Protein AF-A0A7S3Z4F9-F1 (afdb_monomer_lite)

Foldseek 3Di:
DVVLLVVCCVCCAVVVCVQQVDHGKDKAFDFDDLVVCVVPNPDSPDTHTQWIWIDQDQWIKTKGFDQDKDKAAPAWDQDPVRDIDGDHDIDIDGGDDIDIDIDDDDDDDPSSVVRVVSVVVVSVVVCCVVVVVVVPDDPPD

Structure (mmCIF, N/CA/C/O backbone):
data_AF-A0A7S3Z4F9-F1
#
_entry.id   AF-A0A7S3Z4F9-F1
#
loop_
_atom_site.group_PDB
_atom_site.id
_atom_site.type_symbol
_atom_site.label_atom_id
_atom_site.label_alt_id
_atom_site.label_comp_id
_atom_site.label_asym_id
_atom_site.label_entity_id
_atom_site.label_seq_id
_atom_site.pdbx_PDB_ins_code
_atom_site.Cartn_x
_atom_site.Cartn_y
_atom_site.Cartn_z
_atom_site.occupancy
_atom_site.B_iso_or_equiv
_atom_site.auth_seq_id
_atom_site.auth_comp_id
_atom_site.auth_asym_id
_atom_site.auth_atom_id
_atom_site.pdbx_PDB_model_num
ATOM 1 N N . MET A 1 1 ? 7.235 2.520 -6.257 1.00 74.94 1 MET A N 1
ATOM 2 C CA . MET A 1 1 ? 6.550 2.471 -4.944 1.00 74.94 1 MET A CA 1
ATOM 3 C C . MET A 1 1 ? 6.528 3.784 -4.168 1.00 74.94 1 MET A C 1
ATOM 5 O O . MET A 1 1 ? 5.508 4.064 -3.553 1.00 74.94 1 MET A O 1
ATOM 9 N N . GLU A 1 2 ? 7.565 4.627 -4.196 1.00 78.50 2 GLU A N 1
ATOM 10 C CA . GLU A 1 2 ? 7.550 5.887 -3.424 1.00 78.50 2 GLU A CA 1
ATOM 11 C C . GLU A 1 2 ? 6.391 6.834 -3.766 1.00 78.50 2 GLU A C 1
ATOM 13 O O . GLU A 1 2 ? 5.784 7.414 -2.870 1.00 78.50 2 GLU A O 1
ATOM 18 N N . GLN A 1 3 ? 6.041 6.962 -5.051 1.00 80.81 3 GLN A N 1
ATOM 19 C CA . GLN A 1 3 ? 4.883 7.761 -5.474 1.00 80.81 3 GLN A CA 1
ATOM 20 C C . GLN A 1 3 ? 3.580 7.234 -4.860 1.00 80.81 3 GLN A C 1
ATOM 22 O O . GLN A 1 3 ? 2.736 8.010 -4.423 1.00 80.81 3 GLN A O 1
ATOM 27 N N . PHE A 1 4 ? 3.465 5.910 -4.753 1.00 83.12 4 PHE A N 1
ATOM 28 C CA . PHE A 1 4 ? 2.313 5.249 -4.160 1.00 83.12 4 PHE A CA 1
ATOM 29 C C . PHE A 1 4 ? 2.225 5.481 -2.647 1.00 83.12 4 PHE A C 1
ATOM 31 O O . PHE A 1 4 ? 1.146 5.695 -2.103 1.00 83.12 4 PHE A O 1
ATOM 38 N N . LEU A 1 5 ? 3.372 5.509 -1.966 1.00 88.69 5 LEU A N 1
ATOM 39 C CA . LEU A 1 5 ? 3.442 5.859 -0.551 1.00 88.69 5 LEU A CA 1
ATOM 40 C C . LEU A 1 5 ? 3.065 7.332 -0.308 1.00 88.69 5 LEU A C 1
ATOM 42 O O . LEU A 1 5 ? 2.325 7.625 0.626 1.00 88.69 5 LEU A O 1
ATOM 46 N N . ARG A 1 6 ? 3.518 8.260 -1.161 1.00 89.88 6 ARG A N 1
ATOM 47 C CA . ARG A 1 6 ? 3.112 9.677 -1.087 1.00 89.88 6 ARG A CA 1
ATOM 48 C C . ARG A 1 6 ? 1.612 9.847 -1.304 1.00 89.88 6 ARG A C 1
ATOM 50 O O . ARG A 1 6 ? 0.967 10.562 -0.547 1.00 89.88 6 ARG A O 1
ATOM 57 N N . TRP A 1 7 ? 1.062 9.154 -2.298 1.00 91.56 7 TRP A N 1
ATOM 58 C CA . TRP A 1 7 ? -0.379 9.102 -2.524 1.00 91.56 7 TRP A CA 1
ATOM 59 C C . TRP A 1 7 ? -1.126 8.601 -1.282 1.00 91.56 7 TRP A C 1
ATOM 61 O O . TRP A 1 7 ? -2.107 9.215 -0.871 1.00 91.56 7 TRP A O 1
ATOM 71 N N . ALA A 1 8 ? -0.626 7.542 -0.640 1.00 92.44 8 ALA A N 1
ATOM 72 C CA . ALA A 1 8 ? -1.219 7.010 0.579 1.00 92.44 8 ALA A CA 1
ATOM 73 C C . ALA A 1 8 ? -1.210 8.039 1.719 1.00 92.44 8 ALA A C 1
ATOM 75 O O . ALA A 1 8 ? -2.239 8.218 2.362 1.00 92.44 8 ALA A O 1
ATOM 76 N N . PHE A 1 9 ? -0.110 8.767 1.944 1.00 93.88 9 PHE A N 1
ATOM 77 C CA . PHE A 1 9 ? -0.073 9.832 2.957 1.00 93.88 9 PHE A CA 1
ATOM 78 C C . PHE A 1 9 ? -1.140 10.913 2.731 1.00 93.88 9 PHE A C 1
ATOM 80 O O . PHE A 1 9 ? -1.742 11.384 3.692 1.00 93.88 9 PHE A O 1
ATOM 87 N N . ILE A 1 10 ? -1.427 11.254 1.477 1.00 92.88 10 ILE A N 1
ATOM 88 C CA . ILE A 1 10 ? -2.452 12.247 1.140 1.00 92.88 10 ILE A CA 1
ATOM 89 C C . ILE A 1 10 ? -3.855 11.652 1.312 1.00 92.88 10 ILE A C 1
ATOM 91 O O . ILE A 1 10 ? -4.665 12.171 2.074 1.00 92.88 10 ILE A O 1
ATOM 95 N N . GLU A 1 11 ? -4.165 10.545 0.632 1.00 93.12 11 GLU A N 1
ATOM 96 C CA . GLU A 1 11 ? -5.535 10.018 0.613 1.00 93.12 11 GLU A CA 1
ATOM 97 C C . GLU A 1 11 ? -5.950 9.373 1.931 1.00 93.12 11 GLU A C 1
ATOM 99 O O . GLU A 1 11 ? -7.095 9.529 2.364 1.00 93.12 11 GLU A O 1
ATOM 104 N N . LEU A 1 12 ? -5.030 8.629 2.549 1.00 93.44 12 LEU A N 1
ATOM 105 C CA . LEU A 1 12 ? -5.259 7.930 3.805 1.00 93.44 12 LEU A CA 1
ATOM 106 C C . LEU A 1 12 ? -4.834 8.748 5.011 1.00 93.44 12 LEU A C 1
ATOM 108 O O . LEU A 1 12 ? -5.386 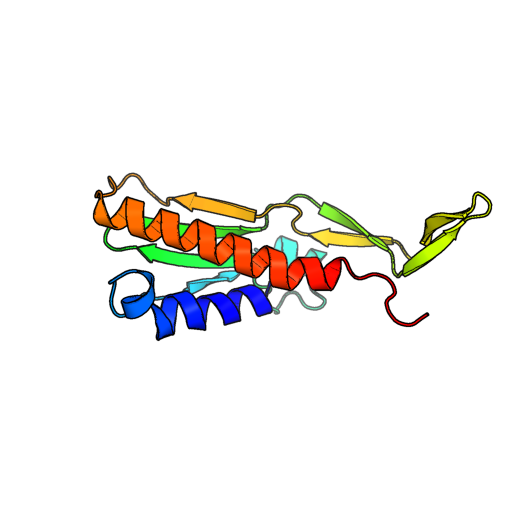8.495 6.057 1.00 93.44 12 LEU A O 1
ATOM 112 N N . GLY A 1 13 ? -3.884 9.675 4.927 1.00 92.44 13 GLY A N 1
ATOM 113 C CA . GLY A 1 13 ? -3.531 10.519 6.072 1.00 92.44 13 GLY A CA 1
ATOM 114 C C . GLY A 1 13 ? -4.418 11.756 6.124 1.00 92.44 13 GLY A C 1
ATOM 115 O O . GLY A 1 13 ? -5.333 11.866 6.947 1.00 92.44 13 GLY A O 1
ATOM 116 N N . GLU A 1 14 ? -4.171 12.673 5.192 1.00 92.62 14 GLU A N 1
ATOM 117 C CA . GLU A 1 14 ? -4.772 14.011 5.164 1.00 92.62 14 GLU A CA 1
ATOM 118 C C . GLU A 1 14 ? -6.276 13.979 4.843 1.00 92.62 14 GLU A C 1
ATOM 120 O O . GLU A 1 14 ? -7.081 14.607 5.534 1.00 92.62 14 GLU A O 1
ATOM 125 N N . ASN A 1 15 ? -6.684 13.186 3.848 1.00 93.38 15 ASN A N 1
ATOM 126 C CA . ASN A 1 15 ? -8.074 13.110 3.377 1.00 93.38 15 ASN A CA 1
ATOM 127 C C . ASN A 1 15 ? -8.897 11.993 4.043 1.00 93.38 15 ASN A C 1
ATOM 129 O O . ASN A 1 15 ? -10.051 11.756 3.666 1.00 93.38 15 ASN A O 1
ATOM 133 N N . SER A 1 16 ? -8.345 11.335 5.065 1.00 93.12 16 SER A N 1
ATOM 134 C CA . SER A 1 16 ? -8.938 10.182 5.762 1.00 93.12 16 SER A CA 1
ATOM 135 C C . SER A 1 16 ? -10.405 10.374 6.152 1.00 93.12 16 SER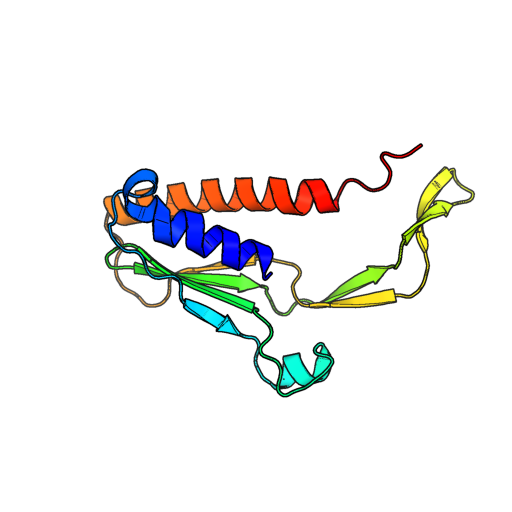 A C 1
ATOM 137 O O . SER A 1 16 ? -11.279 9.556 5.844 1.00 93.12 16 SER A O 1
ATOM 139 N N . LYS A 1 17 ? -10.702 11.506 6.794 1.00 92.94 17 LYS A N 1
ATOM 140 C CA . LYS A 1 17 ? -12.045 11.828 7.278 1.00 92.94 17 LYS A CA 1
ATOM 141 C C . LYS A 1 17 ? -13.036 12.035 6.137 1.00 92.94 17 LYS A C 1
ATOM 143 O O . LYS A 1 17 ? -14.177 11.594 6.253 1.00 92.94 17 LYS A O 1
ATOM 148 N N . ALA A 1 18 ? -12.616 12.692 5.059 1.00 92.81 18 ALA A N 1
ATOM 149 C CA . ALA A 1 18 ? -13.474 12.971 3.912 1.00 92.81 18 ALA A CA 1
ATOM 150 C C . ALA A 1 18 ? -13.768 11.697 3.107 1.00 92.81 18 ALA A C 1
ATOM 152 O O . ALA A 1 18 ? -14.918 11.442 2.755 1.00 92.81 18 ALA A O 1
ATOM 153 N N . ASN A 1 19 ? -12.745 10.873 2.877 1.00 91.44 19 ASN A N 1
ATOM 154 C CA . ASN A 1 19 ? -12.845 9.682 2.036 1.00 91.44 19 ASN A CA 1
ATOM 155 C C . ASN A 1 19 ? -13.462 8.477 2.761 1.00 91.44 19 ASN A C 1
ATOM 157 O O . ASN A 1 19 ? -14.196 7.694 2.153 1.00 91.44 19 ASN A O 1
ATOM 161 N N . PHE A 1 20 ? -13.173 8.312 4.056 1.00 92.62 20 PHE A N 1
ATOM 162 C CA . PHE A 1 20 ? -13.516 7.094 4.803 1.00 92.62 20 PHE A CA 1
ATOM 163 C C . PHE A 1 20 ? -14.354 7.351 6.059 1.00 92.62 20 PHE A C 1
ATOM 165 O O . PHE A 1 20 ? -14.850 6.402 6.670 1.00 92.62 20 PHE A O 1
ATOM 172 N N . GLY A 1 21 ? -14.531 8.610 6.474 1.00 90.56 21 GLY A N 1
ATOM 173 C CA . GLY A 1 21 ? -15.211 8.935 7.732 1.00 90.56 21 GLY A CA 1
ATOM 174 C C . GLY A 1 21 ? -14.447 8.448 8.969 1.00 90.56 21 GLY A C 1
ATOM 175 O O . GLY A 1 21 ? -15.071 8.156 9.999 1.00 90.56 21 GLY A O 1
ATOM 176 N N . ILE A 1 22 ? -13.121 8.315 8.846 1.00 90.94 22 ILE A N 1
ATOM 177 C CA . ILE A 1 22 ? -12.186 7.911 9.900 1.00 90.94 22 ILE A CA 1
ATOM 178 C C . ILE A 1 22 ? -11.206 9.074 10.094 1.00 90.94 22 ILE A C 1
ATOM 180 O O . ILE A 1 22 ? -10.543 9.446 9.130 1.00 90.94 22 ILE A O 1
ATOM 184 N N . PRO A 1 23 ? -11.148 9.706 11.275 1.00 86.69 23 PRO A N 1
ATOM 185 C CA . PRO A 1 23 ? -10.160 10.745 11.539 1.00 86.69 23 PRO A CA 1
ATOM 186 C C . PRO A 1 23 ? -8.772 10.128 11.764 1.00 86.69 23 PRO A C 1
ATOM 188 O O . PRO A 1 23 ? -8.673 9.085 12.403 1.00 86.69 23 PRO A O 1
ATOM 191 N N . GLU A 1 24 ? -7.728 10.810 11.285 1.00 80.19 24 GLU A N 1
ATOM 192 C CA . GLU A 1 24 ? -6.328 10.578 11.690 1.00 80.19 24 GLU A CA 1
ATOM 193 C C . GLU A 1 24 ? -5.823 9.151 11.426 1.00 80.19 24 GLU A C 1
ATOM 195 O O . GLU A 1 24 ? -5.173 8.525 12.261 1.00 80.19 24 GLU A O 1
ATOM 200 N N . MET A 1 25 ? -6.119 8.618 10.242 1.00 92.88 25 MET A N 1
ATOM 201 C CA . MET A 1 25 ? -5.532 7.350 9.821 1.00 92.88 25 MET A CA 1
ATOM 202 C C . MET A 1 25 ? -4.019 7.504 9.616 1.00 92.88 25 MET A C 1
ATOM 204 O O . MET A 1 25 ? -3.551 8.357 8.863 1.00 92.88 25 MET A O 1
ATOM 208 N N . GLU A 1 26 ? -3.245 6.648 10.277 1.00 94.38 26 GLU A N 1
ATOM 209 C CA . GLU A 1 26 ? -1.794 6.610 10.126 1.00 94.38 26 GLU A CA 1
ATOM 210 C C . GLU A 1 26 ? -1.393 5.724 8.937 1.00 94.38 26 GLU A C 1
ATOM 212 O O . GLU A 1 26 ? -1.970 4.655 8.699 1.00 94.38 26 GLU A O 1
ATOM 217 N N . VAL A 1 27 ? -0.375 6.165 8.195 1.00 95.94 27 VAL A N 1
ATOM 218 C CA . VAL A 1 27 ? 0.270 5.393 7.129 1.00 95.94 27 VAL A CA 1
ATOM 219 C C . VAL A 1 27 ? 1.694 5.083 7.564 1.00 95.94 27 VAL A C 1
ATOM 221 O O . VAL A 1 27 ? 2.526 5.978 7.691 1.00 95.94 27 VAL A O 1
ATOM 224 N N . ILE A 1 28 ? 1.980 3.802 7.776 1.00 95.88 28 ILE A N 1
ATOM 225 C CA . ILE A 1 28 ? 3.284 3.326 8.234 1.00 95.88 28 ILE A CA 1
ATOM 226 C C . ILE A 1 28 ? 3.986 2.646 7.054 1.00 95.88 28 ILE A C 1
ATOM 228 O O . ILE A 1 28 ? 3.509 1.603 6.598 1.00 95.88 28 ILE A O 1
ATOM 232 N N . PRO A 1 29 ? 5.107 3.184 6.544 1.00 94.50 29 PRO A N 1
ATOM 233 C CA . PRO A 1 29 ? 5.853 2.550 5.464 1.00 94.50 29 PRO A CA 1
ATOM 234 C C . PRO A 1 29 ? 6.357 1.160 5.862 1.00 94.50 29 PRO A C 1
ATOM 236 O O . PRO A 1 29 ? 6.855 0.957 6.970 1.00 94.50 29 PRO A O 1
ATOM 239 N N . ILE A 1 30 ? 6.277 0.213 4.931 1.00 93.00 30 ILE A N 1
ATOM 240 C CA . ILE A 1 30 ? 6.913 -1.099 5.041 1.00 93.00 30 ILE A CA 1
ATOM 241 C C . ILE A 1 30 ? 8.080 -1.118 4.063 1.00 93.00 30 ILE A C 1
ATOM 243 O O . ILE A 1 30 ? 7.911 -0.810 2.883 1.00 93.00 30 ILE A O 1
ATOM 247 N N . TYR A 1 31 ? 9.260 -1.478 4.555 1.00 89.69 31 TYR A N 1
ATOM 248 C CA . TYR A 1 31 ? 10.485 -1.543 3.765 1.00 89.69 31 TYR A CA 1
ATOM 249 C C . TYR A 1 31 ? 10.822 -2.988 3.397 1.00 89.69 31 TYR A C 1
ATOM 251 O O . TYR A 1 31 ? 10.422 -3.921 4.095 1.00 89.69 31 TYR A O 1
ATOM 259 N N . LEU A 1 32 ? 11.546 -3.164 2.295 1.00 85.38 32 LEU A N 1
ATOM 260 C CA . LEU A 1 32 ? 12.098 -4.453 1.899 1.00 85.38 32 LEU A CA 1
ATOM 261 C C . LEU A 1 32 ? 13.069 -4.978 2.960 1.00 85.38 32 LEU A C 1
ATOM 263 O O . LEU A 1 32 ? 13.753 -4.217 3.647 1.00 85.38 32 LEU A O 1
ATOM 267 N N . GLU A 1 33 ? 13.139 -6.302 3.070 1.00 81.75 33 GLU A N 1
ATOM 268 C CA . GLU A 1 33 ? 14.143 -6.960 3.903 1.00 81.75 33 GLU A CA 1
ATOM 269 C C . GLU A 1 33 ? 15.558 -6.720 3.347 1.00 81.75 33 GLU A C 1
ATOM 271 O O . GLU A 1 33 ? 15.719 -6.662 2.124 1.00 81.75 33 GLU A O 1
ATOM 276 N N . PRO A 1 34 ? 16.600 -6.676 4.201 1.00 77.62 34 PRO A N 1
ATOM 277 C CA . PRO A 1 34 ? 17.975 -6.400 3.776 1.00 77.62 34 PRO A CA 1
ATOM 278 C C . PRO A 1 34 ? 18.467 -7.276 2.622 1.00 77.62 34 PRO A C 1
ATOM 280 O O . PRO A 1 34 ? 19.082 -6.767 1.697 1.00 77.62 34 PRO A O 1
ATOM 283 N N . LYS A 1 35 ? 18.107 -8.567 2.600 1.00 77.00 35 LYS A N 1
ATOM 284 C CA . LYS A 1 35 ? 18.483 -9.496 1.516 1.00 77.00 35 LYS A CA 1
ATOM 285 C C . LYS A 1 35 ? 18.007 -9.042 0.127 1.00 77.00 35 LYS A C 1
ATOM 287 O O . LYS A 1 35 ? 18.643 -9.335 -0.878 1.00 77.00 35 LYS A O 1
ATOM 292 N N . TRP A 1 36 ? 16.872 -8.346 0.067 1.00 73.38 36 TRP A N 1
ATOM 293 C CA . TRP A 1 36 ? 16.319 -7.804 -1.172 1.00 73.38 36 TRP A CA 1
ATOM 294 C C . TRP A 1 36 ? 16.902 -6.427 -1.492 1.00 73.38 36 TRP A C 1
ATOM 296 O O . TRP A 1 36 ? 17.065 -6.104 -2.665 1.00 73.38 36 TRP A O 1
ATOM 306 N N . VAL A 1 37 ? 17.268 -5.649 -0.469 1.00 76.62 37 VAL A N 1
ATOM 307 C CA . VAL A 1 37 ? 18.017 -4.394 -0.635 1.00 76.62 37 VAL A CA 1
ATOM 308 C C . VAL A 1 37 ? 19.426 -4.669 -1.159 1.00 76.62 37 VAL A C 1
ATOM 310 O O . VAL A 1 37 ? 19.860 -3.988 -2.067 1.00 76.62 37 VAL A O 1
ATOM 313 N N . GLU A 1 38 ? 20.122 -5.696 -0.678 1.00 74.25 38 GLU A N 1
ATOM 314 C CA . GLU A 1 38 ? 21.432 -6.094 -1.217 1.00 74.25 38 GLU A CA 1
ATOM 315 C C . GLU A 1 38 ? 21.347 -6.554 -2.677 1.00 74.25 38 GLU A C 1
ATOM 317 O O . GLU A 1 38 ? 22.280 -6.347 -3.448 1.00 74.25 38 GLU A O 1
ATOM 322 N N . LYS A 1 39 ? 20.233 -7.192 -3.062 1.00 72.81 39 LYS A N 1
ATOM 323 C CA . LYS A 1 39 ? 20.037 -7.693 -4.426 1.00 72.81 39 LYS A CA 1
ATOM 324 C C . LYS A 1 39 ? 19.641 -6.590 -5.417 1.00 72.81 39 LYS A C 1
ATOM 326 O O . LYS A 1 39 ? 20.070 -6.642 -6.565 1.00 72.81 39 LYS A O 1
ATOM 331 N N . TYR A 1 40 ? 18.795 -5.644 -5.004 1.00 67.19 40 TYR A N 1
ATOM 332 C CA . TYR A 1 40 ? 18.156 -4.676 -5.912 1.00 67.19 40 TYR A CA 1
ATOM 333 C C . TYR A 1 40 ? 18.369 -3.205 -5.545 1.00 67.19 40 TYR A C 1
ATOM 335 O O . TYR A 1 40 ? 18.018 -2.322 -6.323 1.00 67.19 40 TYR A O 1
ATOM 343 N N . GLY A 1 41 ? 18.884 -2.925 -4.356 1.00 60.97 41 GLY A N 1
ATOM 344 C CA . GLY A 1 41 ? 19.332 -1.603 -3.947 1.00 60.97 41 GLY A CA 1
ATOM 345 C C . GLY A 1 41 ? 20.804 -1.418 -4.295 1.00 60.97 41 GLY A C 1
ATOM 346 O O 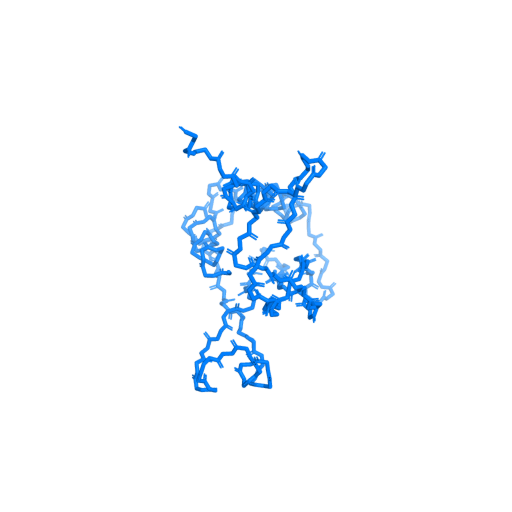. GLY A 1 41 ? 21.596 -2.353 -4.230 1.00 60.97 41 GLY A O 1
ATOM 347 N N . GLU A 1 42 ? 21.180 -0.194 -4.655 1.00 64.00 42 GLU A N 1
ATOM 348 C CA . GLU A 1 42 ? 22.584 0.151 -4.915 1.00 64.00 42 GLU A CA 1
ATOM 349 C C . GLU A 1 42 ? 23.429 0.142 -3.625 1.00 64.00 42 GLU A C 1
ATOM 351 O O . GLU A 1 42 ? 24.643 -0.043 -3.678 1.00 64.00 42 GLU A O 1
ATOM 356 N N . ASP A 1 43 ? 22.785 0.302 -2.460 1.00 71.12 43 ASP A N 1
ATOM 357 C CA . ASP A 1 43 ? 23.417 0.328 -1.140 1.00 71.12 43 ASP A CA 1
ATOM 358 C C . ASP A 1 43 ? 22.557 -0.445 -0.105 1.00 71.12 43 ASP A C 1
ATOM 360 O O . ASP A 1 43 ? 21.398 -0.084 0.121 1.00 71.12 43 ASP A O 1
ATOM 364 N N . PRO A 1 44 ? 23.104 -1.481 0.569 1.00 66.00 44 PRO A N 1
ATOM 365 C CA . PRO A 1 44 ? 22.422 -2.267 1.608 1.00 66.00 44 PRO A CA 1
ATOM 366 C C . PRO A 1 44 ? 21.918 -1.457 2.811 1.00 66.00 44 PRO A C 1
ATOM 368 O O . PRO A 1 44 ? 21.065 -1.924 3.568 1.00 66.00 44 PRO A O 1
ATOM 371 N N . SER A 1 45 ? 22.449 -0.251 3.018 1.00 70.94 45 SER A N 1
ATOM 372 C CA . SER A 1 45 ? 21.997 0.676 4.055 1.00 70.94 45 SER A CA 1
ATOM 373 C C . SER A 1 45 ? 20.730 1.451 3.663 1.00 70.94 45 SER A C 1
ATOM 375 O O . SER A 1 45 ? 20.088 2.067 4.523 1.00 70.94 45 SER A O 1
ATOM 377 N N . MET A 1 46 ? 20.322 1.399 2.388 1.00 71.94 46 MET A N 1
ATOM 378 C CA . MET A 1 46 ? 19.129 2.080 1.897 1.00 71.94 46 MET A CA 1
ATOM 379 C C . MET A 1 46 ? 17.843 1.367 2.303 1.00 71.94 46 MET A C 1
ATOM 381 O O . MET A 1 46 ? 17.685 0.152 2.221 1.00 71.94 46 MET A O 1
ATOM 385 N N . LYS A 1 47 ? 16.847 2.164 2.683 1.00 78.31 47 LYS A N 1
ATOM 386 C CA . LYS A 1 47 ? 15.499 1.674 2.962 1.00 78.31 47 LYS A CA 1
ATOM 387 C C . LYS A 1 47 ? 14.648 1.758 1.702 1.00 78.31 47 LYS A C 1
ATOM 389 O O . LYS A 1 47 ? 14.107 2.815 1.390 1.00 78.31 47 LYS A O 1
ATOM 394 N N . VAL A 1 48 ? 14.492 0.638 1.003 1.00 81.75 48 VAL A N 1
ATOM 395 C CA . VAL A 1 48 ? 13.612 0.552 -0.171 1.00 81.75 48 VAL A CA 1
ATOM 396 C C . VAL A 1 48 ? 12.181 0.266 0.279 1.00 81.75 48 VAL A C 1
ATOM 398 O O . VAL A 1 48 ? 11.932 -0.696 1.002 1.00 81.75 48 VAL A O 1
ATOM 401 N N . VAL A 1 49 ? 11.226 1.110 -0.114 1.00 86.19 49 VAL A N 1
ATOM 402 C CA . VAL A 1 49 ? 9.809 0.962 0.258 1.00 86.19 49 VAL A CA 1
ATOM 403 C C . VAL A 1 49 ? 9.180 -0.214 -0.494 1.00 86.19 49 VAL A C 1
ATOM 405 O O . VAL A 1 49 ? 9.090 -0.184 -1.719 1.00 86.19 49 VAL A O 1
ATOM 408 N N . ASN A 1 50 ? 8.673 -1.198 0.249 1.00 89.12 50 ASN A N 1
ATOM 409 C CA . ASN A 1 50 ? 7.885 -2.319 -0.272 1.00 89.12 50 ASN A CA 1
ATOM 410 C C . ASN A 1 50 ? 6.371 -2.044 -0.252 1.00 89.12 50 ASN A C 1
ATOM 412 O O . ASN A 1 50 ? 5.589 -2.699 -0.932 1.00 89.12 50 ASN A O 1
ATOM 416 N N . GLY A 1 51 ? 5.922 -1.087 0.557 1.00 92.00 51 GLY A N 1
ATOM 417 C CA . GLY A 1 51 ? 4.500 -0.831 0.723 1.00 92.00 51 GLY A CA 1
ATOM 418 C C . GLY A 1 51 ? 4.194 -0.017 1.963 1.00 92.00 51 GLY A C 1
ATOM 419 O O . GLY A 1 51 ? 5.025 0.766 2.425 1.00 92.00 51 GLY A O 1
ATOM 420 N N . PHE A 1 52 ? 2.998 -0.203 2.511 1.00 95.00 52 PHE A N 1
ATOM 421 C CA . PHE A 1 52 ? 2.589 0.441 3.752 1.00 95.00 52 PHE A CA 1
ATOM 422 C C . PHE A 1 52 ? 1.533 -0.361 4.511 1.00 95.00 52 PHE A C 1
ATOM 424 O O . PHE A 1 52 ? 0.818 -1.200 3.962 1.00 95.00 52 PHE A O 1
ATOM 431 N N . ARG A 1 53 ? 1.415 -0.039 5.794 1.00 96.19 53 ARG A N 1
ATOM 432 C CA . ARG A 1 53 ? 0.369 -0.477 6.709 1.00 96.19 53 ARG A CA 1
ATOM 433 C C . ARG A 1 53 ? -0.503 0.713 7.083 1.00 96.19 53 ARG A C 1
ATOM 435 O O . ARG A 1 53 ? 0.003 1.812 7.286 1.00 96.19 53 ARG A O 1
ATOM 442 N N . THR A 1 54 ? -1.799 0.481 7.228 1.00 96.12 54 THR A N 1
ATOM 443 C CA . THR A 1 54 ? -2.734 1.461 7.789 1.00 96.12 54 THR A CA 1
ATOM 444 C C . THR A 1 54 ? -3.830 0.767 8.593 1.00 96.12 54 THR A C 1
ATOM 446 O O . THR A 1 54 ? -4.036 -0.446 8.472 1.00 96.12 54 THR A O 1
ATOM 449 N N . GLN A 1 55 ? -4.541 1.525 9.422 1.00 94.56 55 GLN A N 1
ATOM 450 C CA . GLN A 1 55 ? -5.622 1.023 10.259 1.00 94.56 55 GLN A CA 1
ATOM 451 C C . GLN A 1 55 ? -6.965 1.635 9.850 1.00 94.56 55 GLN A C 1
ATOM 453 O O . GLN A 1 55 ? -7.180 2.839 9.945 1.00 94.56 55 GLN A O 1
ATOM 458 N N . PHE A 1 56 ? -7.900 0.778 9.446 1.00 93.75 56 PHE A N 1
ATOM 459 C CA . PHE A 1 56 ? -9.304 1.111 9.230 1.00 93.75 56 PHE A CA 1
ATOM 460 C C . PHE A 1 56 ? -10.106 0.708 10.470 1.00 93.75 56 PHE A C 1
ATOM 462 O O . PHE A 1 56 ? -10.527 -0.444 10.587 1.00 93.75 56 PHE A O 1
ATOM 469 N N . ASN A 1 57 ? -10.324 1.653 11.389 1.00 91.88 57 ASN A N 1
ATOM 470 C CA . ASN A 1 57 ? -10.973 1.407 12.684 1.00 91.88 57 ASN A CA 1
ATOM 471 C C . ASN A 1 57 ? -10.329 0.203 13.416 1.00 91.88 57 ASN A C 1
ATOM 473 O O . ASN A 1 57 ? -9.181 0.268 13.839 1.00 91.88 57 ASN A O 1
ATOM 477 N N . GLU A 1 58 ? -11.039 -0.916 13.552 1.00 92.25 58 GLU A N 1
ATOM 478 C CA . GLU A 1 58 ? -10.578 -2.144 14.202 1.00 92.25 58 GLU A CA 1
ATOM 479 C C . GLU A 1 58 ? -9.713 -3.067 13.320 1.00 92.25 58 GLU A C 1
ATOM 481 O O . GLU A 1 58 ? -9.174 -4.055 13.819 1.00 92.25 58 GLU A O 1
ATOM 486 N N . VAL A 1 59 ? -9.571 -2.785 12.020 1.00 94.56 59 VAL A N 1
ATOM 487 C CA . VAL A 1 59 ? -8.851 -3.654 11.076 1.00 94.56 59 VAL A CA 1
ATOM 488 C C . VAL A 1 59 ? -7.572 -3.003 10.574 1.00 94.56 59 VAL A C 1
ATOM 490 O O . VAL A 1 59 ? -7.592 -1.926 9.986 1.00 94.56 59 VAL A O 1
ATOM 493 N N . THR A 1 60 ? -6.458 -3.714 10.709 1.00 96.19 60 THR A N 1
ATOM 494 C CA . THR A 1 60 ? -5.196 -3.353 10.062 1.00 96.19 60 THR A CA 1
ATOM 495 C C . THR A 1 60 ? -5.122 -3.953 8.664 1.00 96.19 60 THR A C 1
ATOM 497 O O . THR A 1 60 ? -5.429 -5.130 8.450 1.00 96.19 60 THR A O 1
ATOM 500 N N . VAL A 1 61 ? -4.692 -3.137 7.711 1.00 95.31 61 VAL A N 1
ATOM 501 C CA . VAL A 1 61 ? -4.525 -3.505 6.309 1.00 95.31 61 VAL A CA 1
ATOM 502 C C . VAL A 1 61 ? -3.098 -3.191 5.885 1.00 95.31 61 VAL A C 1
ATOM 504 O O . VAL A 1 61 ? -2.544 -2.155 6.251 1.00 95.31 61 VAL A O 1
ATOM 507 N N . GLU A 1 62 ? -2.512 -4.087 5.104 1.00 95.56 62 GLU A N 1
ATOM 508 C CA . GLU A 1 62 ? -1.220 -3.886 4.461 1.00 95.56 62 GLU A CA 1
ATOM 509 C C . GLU A 1 62 ? -1.378 -3.939 2.951 1.00 95.56 62 GLU A C 1
ATOM 511 O O . GLU A 1 62 ? -2.058 -4.820 2.420 1.00 95.56 62 GLU A O 1
ATOM 516 N N . LEU A 1 63 ? -0.719 -2.998 2.284 1.00 92.94 63 LEU A N 1
ATOM 517 C CA . LEU A 1 63 ? -0.475 -3.030 0.856 1.00 92.94 63 LEU A CA 1
ATOM 518 C C . LEU A 1 63 ? 1.017 -3.257 0.646 1.00 92.94 63 LEU A C 1
ATOM 520 O O . LEU A 1 63 ? 1.830 -2.480 1.144 1.00 92.94 63 LEU A O 1
ATOM 524 N N . LEU A 1 64 ? 1.362 -4.306 -0.085 1.00 91.31 64 LEU A N 1
ATOM 525 C CA . LEU A 1 64 ? 2.734 -4.720 -0.362 1.00 91.31 64 LEU A CA 1
ATOM 526 C C . LEU A 1 64 ? 2.887 -4.993 -1.851 1.00 91.31 64 LEU A C 1
ATOM 528 O O . LEU A 1 64 ? 1.893 -5.270 -2.523 1.00 91.31 64 LEU A O 1
ATOM 532 N N . VAL A 1 65 ? 4.117 -4.974 -2.346 1.00 86.44 65 VAL A N 1
ATOM 533 C CA . VAL A 1 65 ? 4.435 -5.652 -3.601 1.00 86.44 65 VAL A CA 1
ATOM 534 C C . VAL A 1 65 ? 4.888 -7.081 -3.288 1.00 86.44 65 VAL A C 1
ATOM 536 O O . VAL A 1 65 ? 5.432 -7.348 -2.210 1.00 86.44 65 VAL A O 1
ATOM 539 N N . ASP A 1 66 ? 4.557 -8.017 -4.170 1.00 85.19 66 ASP A N 1
ATOM 540 C CA . ASP A 1 66 ? 4.981 -9.411 -4.057 1.00 85.19 66 ASP A CA 1
ATOM 541 C C . ASP A 1 66 ? 6.486 -9.592 -4.324 1.00 85.19 66 ASP A C 1
ATOM 543 O O . ASP A 1 66 ? 7.220 -8.643 -4.602 1.00 85.19 66 ASP A O 1
ATOM 547 N N . ASP A 1 67 ? 6.963 -10.827 -4.184 1.00 83.06 67 ASP A N 1
ATOM 548 C CA . ASP A 1 67 ? 8.356 -11.204 -4.421 1.00 83.06 67 ASP A CA 1
ATOM 549 C C . ASP A 1 67 ? 8.608 -11.748 -5.839 1.00 83.06 67 ASP A C 1
ATOM 551 O O . ASP A 1 67 ? 9.731 -12.157 -6.147 1.00 83.06 67 ASP A O 1
ATOM 555 N N . GLU A 1 68 ? 7.601 -11.723 -6.725 1.00 79.19 68 GLU A N 1
ATOM 556 C CA . GLU A 1 68 ? 7.794 -12.076 -8.132 1.00 79.19 68 GLU A CA 1
ATOM 557 C C . GLU A 1 68 ? 8.715 -11.064 -8.817 1.00 79.19 68 GLU A C 1
ATOM 559 O O . GLU A 1 68 ? 8.577 -9.849 -8.681 1.00 79.19 68 GLU A O 1
ATOM 564 N N . VAL A 1 69 ? 9.653 -11.580 -9.605 1.00 79.19 69 VAL A N 1
ATOM 565 C CA . VAL A 1 69 ? 10.604 -10.774 -10.369 1.00 79.19 69 VAL A CA 1
ATOM 566 C C . VAL A 1 69 ? 10.177 -10.778 -11.824 1.00 79.19 69 VAL A C 1
ATOM 568 O O . VAL A 1 69 ? 9.950 -11.838 -12.412 1.00 79.19 69 VAL A O 1
ATOM 571 N N . ILE A 1 70 ? 10.088 -9.594 -12.417 1.00 79.94 70 ILE A N 1
ATOM 572 C CA . ILE A 1 70 ? 9.836 -9.435 -13.848 1.00 79.94 70 ILE A CA 1
ATOM 573 C C . ILE A 1 70 ? 11.050 -8.838 -14.541 1.00 79.94 70 ILE A C 1
ATOM 575 O O . ILE A 1 70 ? 11.867 -8.158 -13.927 1.00 79.94 70 ILE A O 1
ATOM 579 N N . VAL A 1 71 ? 11.152 -9.083 -15.843 1.00 79.38 71 VAL A N 1
ATOM 580 C CA . VAL A 1 71 ? 12.229 -8.539 -16.670 1.00 79.38 71 VAL A CA 1
ATOM 581 C C . VAL A 1 71 ? 11.719 -7.317 -17.430 1.00 79.38 71 VAL A C 1
ATOM 583 O O . VAL A 1 71 ? 10.800 -7.415 -18.253 1.00 79.38 71 VAL A O 1
ATOM 586 N N . GLY A 1 72 ? 12.320 -6.170 -17.127 1.00 79.19 72 GLY A N 1
ATOM 587 C CA . GLY A 1 72 ? 12.212 -4.927 -17.879 1.00 79.19 72 GLY A CA 1
ATOM 588 C C . GLY A 1 72 ? 13.283 -4.832 -18.964 1.00 79.19 72 GLY A C 1
ATOM 589 O O . GLY A 1 72 ? 14.258 -5.581 -18.958 1.00 79.19 72 GLY A O 1
ATOM 590 N N . TYR A 1 73 ? 13.070 -3.918 -19.907 1.00 80.88 73 TYR A N 1
ATOM 591 C CA . TYR A 1 73 ? 14.009 -3.602 -20.981 1.00 80.88 73 TYR A CA 1
ATOM 592 C C . TYR A 1 73 ? 14.092 -2.088 -21.134 1.00 80.88 73 TYR A C 1
ATOM 594 O O . TYR A 1 73 ? 13.095 -1.402 -20.896 1.00 80.88 73 TYR A O 1
ATOM 602 N N . ASP A 1 74 ? 15.260 -1.587 -21.535 1.00 75.19 74 ASP A N 1
ATOM 603 C CA . ASP A 1 74 ? 15.530 -0.146 -21.624 1.00 75.19 74 ASP A CA 1
ATOM 604 C C . ASP A 1 74 ? 14.521 0.597 -22.515 1.00 75.19 74 ASP A C 1
ATOM 606 O O . ASP A 1 74 ? 14.130 1.721 -22.204 1.00 75.19 74 ASP A O 1
ATOM 610 N N . TYR A 1 75 ? 14.091 -0.013 -23.626 1.00 80.06 75 TYR A N 1
ATOM 611 C CA . TYR A 1 75 ? 13.131 0.597 -24.546 1.00 80.06 75 TYR A CA 1
ATOM 612 C C . TYR A 1 75 ? 12.369 -0.433 -25.392 1.00 80.06 75 TYR A C 1
ATOM 614 O O . TYR A 1 75 ? 12.676 -1.627 -25.430 1.00 80.06 75 TYR A O 1
ATOM 622 N N . VAL A 1 76 ? 11.344 0.053 -26.091 1.00 82.94 76 VAL A N 1
ATOM 623 C CA . VAL A 1 76 ? 10.588 -0.694 -27.102 1.00 82.94 76 VAL A CA 1
ATOM 624 C C . VAL A 1 76 ? 10.914 -0.094 -28.467 1.00 82.94 76 VAL A C 1
ATOM 626 O O . VAL A 1 76 ? 10.898 1.125 -28.619 1.00 82.94 76 VAL A O 1
ATOM 629 N N . ALA A 1 77 ? 11.235 -0.935 -29.448 1.00 83.62 77 ALA A N 1
ATOM 630 C CA . ALA A 1 77 ? 11.529 -0.528 -30.821 1.00 83.62 77 ALA A CA 1
ATOM 631 C C . ALA A 1 77 ? 10.674 -1.320 -31.817 1.00 83.62 77 ALA A C 1
ATOM 633 O O . ALA A 1 77 ? 10.084 -2.339 -31.469 1.00 83.62 77 ALA A O 1
ATOM 634 N N . MET A 1 78 ? 10.607 -0.852 -33.060 1.00 87.31 78 MET A N 1
ATOM 635 C CA . MET A 1 78 ? 9.884 -1.548 -34.122 1.00 87.31 78 MET A CA 1
ATOM 636 C C . MET A 1 78 ? 10.709 -2.731 -34.642 1.00 87.31 78 MET A C 1
ATOM 638 O O . MET A 1 78 ? 11.860 -2.541 -35.041 1.00 87.31 78 MET A O 1
ATOM 642 N N . ALA A 1 79 ? 10.134 -3.932 -34.647 1.00 86.75 79 ALA A N 1
ATOM 643 C CA . ALA A 1 79 ? 10.732 -5.107 -35.273 1.00 86.75 79 ALA A CA 1
ATOM 644 C C . ALA A 1 79 ? 10.491 -5.131 -36.794 1.00 86.75 79 ALA A C 1
ATOM 646 O O . ALA A 1 79 ? 9.724 -4.337 -37.343 1.00 86.75 79 ALA A O 1
ATOM 647 N N . GLU A 1 80 ? 11.165 -6.050 -37.493 1.00 87.00 80 GLU A N 1
ATOM 648 C CA . GLU A 1 80 ? 11.084 -6.192 -38.958 1.00 87.00 80 GLU A CA 1
ATOM 649 C C . GLU A 1 80 ? 9.683 -6.579 -39.457 1.00 87.00 80 GLU A C 1
ATOM 651 O O . GLU A 1 80 ? 9.328 -6.288 -40.598 1.00 87.00 80 GLU A O 1
ATOM 656 N N . ASP A 1 81 ? 8.872 -7.202 -38.603 1.00 89.81 81 ASP A N 1
ATOM 657 C CA . ASP A 1 81 ? 7.474 -7.547 -38.873 1.00 89.81 81 ASP A CA 1
ATOM 658 C C . ASP A 1 81 ? 6.498 -6.380 -38.622 1.00 89.81 81 ASP A C 1
ATOM 660 O O . ASP A 1 81 ? 5.292 -6.524 -38.829 1.00 89.81 81 ASP A O 1
ATOM 664 N N . GLY A 1 82 ? 7.012 -5.218 -38.206 1.00 87.12 82 GLY A N 1
ATOM 665 C CA . GLY A 1 82 ? 6.224 -4.029 -37.900 1.00 87.12 82 GLY A CA 1
ATOM 666 C C . GLY A 1 82 ? 5.529 -4.067 -36.538 1.00 87.12 82 GLY A C 1
ATOM 667 O O . GLY A 1 82 ? 4.691 -3.203 -36.279 1.00 87.12 82 GLY A O 1
ATOM 668 N N . PHE A 1 83 ? 5.849 -5.033 -35.670 1.00 85.88 83 PHE A N 1
ATOM 669 C CA . PHE A 1 83 ? 5.338 -5.075 -34.302 1.00 85.88 83 PHE A CA 1
ATOM 670 C C . PHE A 1 83 ? 6.349 -4.506 -33.292 1.00 85.88 83 PHE A C 1
ATOM 672 O O . PHE A 1 83 ? 7.561 -4.564 -33.512 1.00 85.88 83 PHE A O 1
ATOM 679 N N . PRO A 1 84 ? 5.882 -3.946 -32.161 1.00 85.12 84 PRO A N 1
ATOM 680 C CA . PRO A 1 84 ? 6.773 -3.489 -31.103 1.00 85.12 84 PRO A CA 1
ATOM 681 C C . PRO A 1 84 ? 7.498 -4.664 -30.440 1.00 85.12 84 PRO A C 1
ATOM 683 O O . PRO A 1 84 ? 6.873 -5.631 -30.004 1.00 85.12 84 PRO A O 1
ATOM 686 N N . GLU A 1 85 ? 8.811 -4.539 -30.281 1.00 86.25 85 GLU A N 1
ATOM 687 C CA . GLU A 1 85 ? 9.661 -5.514 -29.611 1.00 86.25 85 GLU A CA 1
ATOM 688 C C . GLU A 1 85 ? 10.520 -4.839 -28.536 1.00 86.25 85 GLU A C 1
ATOM 690 O O . GLU A 1 85 ? 11.025 -3.726 -28.699 1.00 86.25 85 GLU A O 1
ATOM 695 N N . LYS A 1 86 ? 10.692 -5.528 -27.406 1.00 84.88 86 LYS A N 1
ATOM 696 C CA . LYS A 1 86 ? 11.529 -5.066 -26.296 1.00 84.88 86 LYS A CA 1
ATOM 697 C C . LYS A 1 86 ? 13.008 -5.172 -26.685 1.00 84.88 86 LYS A C 1
ATOM 699 O O . LYS A 1 86 ? 13.459 -6.232 -27.115 1.00 84.88 86 LYS A O 1
ATOM 704 N N . ARG A 1 87 ? 13.769 -4.087 -26.539 1.00 78.12 87 ARG A N 1
ATOM 705 C CA . ARG A 1 87 ? 15.181 -3.984 -26.946 1.00 78.12 87 ARG A CA 1
ATOM 706 C C . ARG A 1 87 ? 16.004 -3.261 -25.868 1.00 78.12 87 ARG A C 1
ATOM 708 O O . ARG A 1 87 ? 15.459 -2.656 -24.950 1.00 78.12 87 ARG A O 1
ATOM 715 N N . GLY A 1 88 ? 17.329 -3.345 -25.977 1.00 85.31 88 GLY A N 1
ATOM 716 C CA . GLY A 1 88 ? 18.262 -2.829 -24.968 1.00 85.31 88 GLY A CA 1
ATOM 717 C C . GLY A 1 88 ? 18.634 -3.866 -23.907 1.00 85.31 88 GLY A C 1
ATOM 718 O O . GLY A 1 88 ? 18.440 -5.068 -24.113 1.00 85.31 88 GLY A O 1
ATOM 719 N N . ASN A 1 89 ? 19.208 -3.409 -22.794 1.00 84.94 89 ASN A N 1
ATOM 720 C CA . ASN A 1 89 ? 19.595 -4.290 -21.699 1.00 84.94 89 ASN A CA 1
ATOM 721 C C . ASN A 1 89 ? 18.355 -4.758 -20.939 1.00 84.94 89 ASN A C 1
ATOM 723 O O . ASN A 1 89 ? 17.430 -3.988 -20.682 1.00 84.94 89 ASN A O 1
ATOM 727 N N . ALA A 1 90 ? 18.353 -6.038 -20.579 1.00 83.50 90 ALA A N 1
ATOM 728 C CA . ALA A 1 90 ? 17.356 -6.599 -19.687 1.00 83.50 90 ALA A CA 1
ATOM 729 C C . ALA A 1 90 ? 17.741 -6.297 -18.233 1.00 83.50 90 ALA A C 1
ATOM 731 O O . ALA A 1 90 ? 18.904 -6.462 -17.857 1.00 83.50 90 ALA A O 1
ATOM 732 N N . PHE A 1 91 ? 16.770 -5.907 -17.411 1.00 75.00 91 PHE A N 1
ATOM 733 C CA . PHE A 1 91 ? 16.966 -5.682 -15.979 1.00 75.00 91 PHE A CA 1
ATOM 734 C C . PHE A 1 91 ? 15.828 -6.288 -15.155 1.00 75.00 91 PHE A C 1
ATOM 736 O O . PHE A 1 91 ? 14.685 -6.371 -15.604 1.00 75.00 91 PHE A O 1
ATOM 743 N N . GLU A 1 92 ? 16.148 -6.743 -13.945 1.00 77.75 92 GLU A N 1
ATOM 744 C CA . GLU A 1 92 ? 15.171 -7.319 -13.020 1.00 77.75 92 GLU A CA 1
ATOM 745 C C . GLU A 1 92 ? 14.427 -6.211 -12.266 1.00 77.75 92 GLU A C 1
ATOM 747 O O . GLU A 1 92 ? 15.036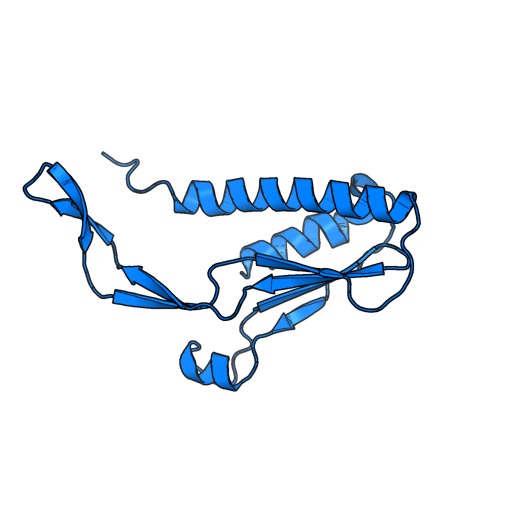 -5.299 -11.710 1.00 77.75 92 GLU A O 1
ATOM 752 N N . ILE A 1 93 ? 13.102 -6.311 -12.220 1.00 75.75 93 ILE A N 1
ATOM 753 C CA . ILE A 1 93 ? 12.228 -5.461 -11.415 1.00 75.75 93 ILE A CA 1
ATOM 754 C C . ILE A 1 93 ? 11.546 -6.366 -10.394 1.00 75.75 93 ILE A C 1
ATOM 756 O O . ILE A 1 93 ? 10.863 -7.324 -10.761 1.00 75.75 93 ILE A O 1
ATOM 760 N N . LEU A 1 94 ? 11.737 -6.066 -9.111 1.00 76.50 94 LEU A N 1
ATOM 761 C CA . LEU A 1 94 ? 11.043 -6.756 -8.032 1.00 76.50 94 LEU A CA 1
ATOM 762 C C . LEU A 1 94 ? 9.603 -6.255 -7.927 1.00 76.50 94 LEU A C 1
ATOM 764 O O . LEU A 1 94 ? 9.364 -5.048 -7.841 1.00 76.50 94 LEU A O 1
ATOM 768 N N . GLY A 1 95 ? 8.677 -7.200 -7.848 1.00 75.50 95 GLY A N 1
ATOM 769 C CA . GLY A 1 95 ? 7.300 -6.951 -7.500 1.00 75.50 95 GLY A CA 1
ATOM 770 C C . GLY A 1 95 ? 6.400 -6.737 -8.714 1.00 75.50 95 GLY A C 1
ATOM 771 O O . GLY A 1 95 ? 6.301 -5.643 -9.274 1.00 75.50 95 GLY A O 1
ATOM 772 N N . LYS A 1 96 ? 5.712 -7.804 -9.106 1.00 78.88 96 LYS A N 1
ATOM 773 C CA . LYS A 1 96 ? 4.778 -7.851 -10.233 1.00 78.88 96 LYS A CA 1
ATOM 774 C C . LYS A 1 96 ? 3.354 -7.504 -9.829 1.00 78.88 96 LYS A C 1
ATOM 776 O O . LYS A 1 96 ? 2.637 -6.864 -10.599 1.00 78.88 96 LYS A O 1
ATOM 781 N N . TYR A 1 97 ? 2.934 -7.956 -8.653 1.00 81.56 97 TYR A N 1
ATOM 782 C CA . TYR A 1 97 ? 1.573 -7.800 -8.166 1.00 81.56 97 TYR A CA 1
ATOM 783 C C . TYR A 1 97 ? 1.538 -7.040 -6.853 1.00 81.56 97 TYR A C 1
ATOM 785 O O . TYR A 1 97 ? 2.461 -7.067 -6.043 1.00 81.56 97 TYR A O 1
ATOM 793 N N . LEU A 1 98 ? 0.403 -6.395 -6.619 1.00 84.19 98 LEU A N 1
ATOM 794 C CA . LEU A 1 98 ? 0.116 -5.760 -5.346 1.00 84.19 98 LEU A CA 1
ATOM 795 C C . LEU A 1 98 ? -0.703 -6.702 -4.495 1.00 84.19 98 LEU A C 1
ATOM 797 O O . LEU A 1 98 ? -1.749 -7.205 -4.913 1.00 84.19 98 LEU A O 1
ATOM 801 N N . ILE A 1 99 ? -0.258 -6.867 -3.266 1.00 89.00 99 ILE A N 1
ATOM 802 C CA . ILE A 1 99 ? -0.932 -7.671 -2.271 1.00 89.00 99 ILE A CA 1
ATOM 803 C C . ILE A 1 99 ? -1.606 -6.718 -1.301 1.00 89.00 99 ILE A C 1
ATOM 805 O O . ILE A 1 99 ? -0.949 -6.056 -0.499 1.00 89.00 99 ILE A O 1
ATOM 809 N N . LEU A 1 100 ? -2.934 -6.682 -1.359 1.00 90.94 100 LEU A N 1
ATOM 810 C CA . LEU A 1 100 ? -3.756 -6.082 -0.322 1.00 90.94 100 LEU A CA 1
ATOM 811 C C . LEU A 1 100 ? -4.193 -7.176 0.6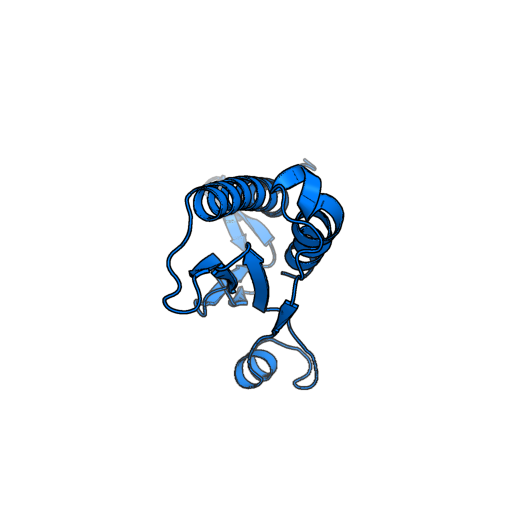51 1.00 90.94 100 LEU A C 1
ATOM 813 O O . LEU A 1 100 ? -4.941 -8.078 0.270 1.00 90.94 100 LEU A O 1
ATOM 817 N N . ARG A 1 101 ? -3.761 -7.100 1.911 1.00 93.25 101 ARG A N 1
ATOM 818 C CA . ARG A 1 101 ? -4.112 -8.102 2.925 1.00 93.25 101 ARG A CA 1
ATOM 819 C C . ARG A 1 101 ? -4.602 -7.488 4.225 1.00 93.25 101 ARG A C 1
ATOM 821 O O . ARG A 1 101 ? -4.136 -6.438 4.660 1.00 93.25 101 ARG A O 1
ATOM 828 N N . LYS A 1 102 ? -5.521 -8.199 4.874 1.00 94.19 102 LYS A N 1
ATOM 829 C CA . LYS A 1 102 ? -5.923 -7.949 6.258 1.00 94.19 102 LYS A CA 1
ATOM 830 C C . LYS A 1 102 ? -4.910 -8.593 7.198 1.00 94.19 102 LYS A C 1
ATOM 832 O O . LYS A 1 102 ? -4.555 -9.754 7.011 1.00 94.19 102 LYS A O 1
ATOM 837 N N . VAL A 1 103 ? -4.481 -7.854 8.214 1.00 94.94 103 VAL A N 1
ATOM 838 C CA . VAL A 1 103 ? -3.594 -8.368 9.259 1.00 94.94 103 VAL A CA 1
ATOM 839 C C . VAL A 1 103 ? -4.428 -8.768 10.474 1.00 94.94 103 VAL A C 1
ATOM 841 O O . VAL A 1 103 ? -5.232 -7.980 10.973 1.00 94.94 103 VAL A O 1
ATOM 844 N N . GLY A 1 104 ? -4.222 -9.999 10.944 1.00 92.19 104 GLY A N 1
ATOM 845 C CA . GLY A 1 104 ? -4.900 -10.562 12.111 1.00 92.19 104 GLY A CA 1
ATOM 846 C C . GLY A 1 104 ? -6.370 -10.933 11.882 1.00 92.19 104 GLY A C 1
ATOM 847 O O . GLY A 1 104 ? -6.934 -10.783 10.794 1.00 92.19 104 GLY A O 1
ATOM 848 N N . ASP A 1 105 ? -7.015 -11.389 12.954 1.00 93.38 105 ASP A N 1
ATOM 849 C CA . ASP A 1 105 ? -8.318 -12.064 12.888 1.00 93.38 105 ASP A CA 1
ATOM 850 C C . ASP A 1 105 ? -9.509 -11.183 13.287 1.00 93.38 105 ASP A C 1
ATOM 852 O O . ASP A 1 105 ? -10.653 -11.624 13.214 1.00 93.38 105 ASP A O 1
ATOM 856 N N . THR A 1 106 ? -9.282 -9.903 13.612 1.00 94.25 106 THR A N 1
ATOM 857 C CA . THR A 1 106 ? -10.340 -8.980 14.056 1.00 94.25 106 THR A CA 1
ATOM 858 C C . THR A 1 106 ? -11.498 -8.925 13.066 1.00 94.25 106 THR A C 1
ATOM 860 O O . THR A 1 106 ? -11.297 -8.705 11.870 1.00 94.25 106 THR A O 1
ATOM 863 N N . GLN A 1 107 ? -12.723 -9.126 13.541 1.00 92.75 107 GLN A N 1
ATOM 864 C CA . GLN A 1 107 ? -13.891 -9.077 12.674 1.00 92.75 107 GLN A CA 1
ATOM 865 C C . GLN A 1 107 ? -14.178 -7.631 12.259 1.00 92.75 107 GLN A C 1
ATOM 867 O O . GLN A 1 107 ? -14.296 -6.745 13.098 1.00 92.75 107 GLN A O 1
ATOM 872 N N . ALA A 1 108 ? -14.311 -7.402 10.953 1.00 92.69 108 ALA A N 1
ATOM 873 C CA . ALA A 1 108 ? -14.675 -6.092 10.432 1.00 92.69 108 ALA A CA 1
ATOM 874 C C . ALA A 1 108 ? -16.160 -5.801 10.688 1.00 92.69 108 ALA A C 1
ATOM 876 O O . ALA A 1 108 ? -17.022 -6.648 10.428 1.00 92.69 108 ALA A O 1
ATOM 877 N N . THR A 1 109 ? -16.464 -4.585 11.117 1.00 95.62 109 THR A N 1
ATOM 878 C CA . THR A 1 109 ? -17.812 -4.010 11.104 1.00 95.62 109 THR A CA 1
ATOM 879 C C . THR A 1 109 ? -18.236 -3.641 9.677 1.00 95.62 109 THR A C 1
ATOM 881 O O . THR A 1 109 ? -17.412 -3.580 8.758 1.00 95.62 109 THR A O 1
ATOM 884 N N . ASP A 1 110 ? -19.524 -3.356 9.463 1.00 95.19 110 ASP A N 1
ATOM 885 C CA . ASP A 1 110 ? -20.014 -2.903 8.151 1.00 95.19 110 ASP A CA 1
ATOM 886 C C . ASP A 1 110 ? -19.402 -1.567 7.725 1.00 95.19 110 ASP A C 1
ATOM 888 O O . ASP A 1 110 ? -19.053 -1.394 6.555 1.00 95.19 110 ASP A O 1
ATOM 892 N N . LYS A 1 111 ? -19.190 -0.651 8.680 1.00 93.00 111 LYS A N 1
ATOM 893 C CA . LYS A 1 111 ? -18.515 0.627 8.424 1.00 93.00 111 LYS A CA 1
ATOM 894 C C . LYS A 1 111 ? -17.086 0.393 7.927 1.00 93.00 111 LYS A C 1
ATOM 896 O O . LYS A 1 111 ? -16.682 0.983 6.928 1.00 93.00 111 LYS A O 1
ATOM 901 N N . THR A 1 112 ? -16.344 -0.502 8.576 1.00 93.88 112 THR A N 1
ATOM 902 C CA . THR A 1 112 ? -14.971 -0.846 8.183 1.00 93.88 112 THR A CA 1
ATOM 903 C C . THR A 1 112 ? -14.923 -1.537 6.825 1.00 93.88 112 THR A C 1
ATOM 905 O O . THR A 1 112 ? -14.113 -1.164 5.979 1.00 93.88 112 THR A O 1
ATOM 908 N N . ARG A 1 113 ? -15.837 -2.478 6.551 1.00 94.44 113 ARG A N 1
ATOM 909 C CA . ARG A 1 113 ? -15.962 -3.102 5.222 1.00 94.44 113 ARG A CA 1
ATOM 910 C C . ARG A 1 113 ? -16.220 -2.067 4.126 1.00 94.44 113 ARG A C 1
ATOM 912 O O . ARG A 1 113 ? -15.607 -2.141 3.062 1.00 94.44 113 ARG A O 1
ATOM 919 N N . ALA A 1 114 ? -17.107 -1.105 4.379 1.00 94.62 114 ALA A N 1
ATOM 920 C CA . ALA A 1 114 ? -17.400 -0.034 3.434 1.00 94.62 114 ALA A CA 1
ATOM 921 C C . ALA A 1 114 ? -16.169 0.852 3.182 1.00 94.62 114 ALA A C 1
ATOM 923 O O . ALA A 1 114 ? -15.839 1.105 2.024 1.00 94.62 114 ALA A O 1
ATOM 924 N N . ALA A 1 115 ? -15.452 1.249 4.237 1.00 94.19 115 ALA A N 1
ATOM 925 C CA . ALA A 1 115 ? -14.237 2.055 4.130 1.00 94.19 115 ALA A CA 1
ATOM 926 C C . ALA A 1 115 ? -13.130 1.340 3.334 1.00 94.19 115 ALA A C 1
ATOM 928 O O . ALA A 1 115 ? -12.581 1.917 2.397 1.00 94.19 115 ALA A O 1
ATOM 929 N N . VAL A 1 116 ? -12.870 0.060 3.625 1.00 92.94 116 VAL A N 1
ATOM 930 C CA . VAL A 1 116 ? -11.886 -0.755 2.889 1.00 92.94 116 VAL A CA 1
ATOM 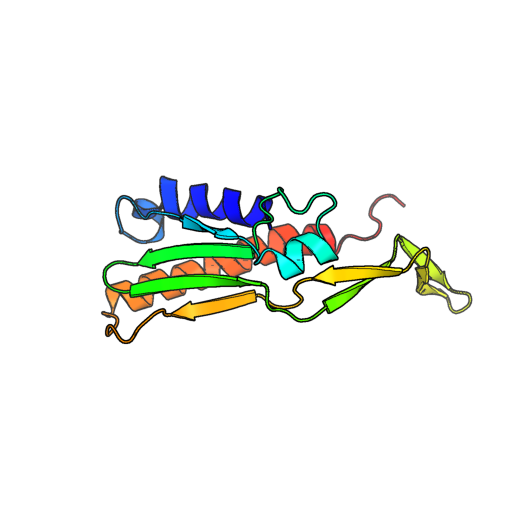931 C C . VAL A 1 116 ? -12.290 -0.928 1.420 1.00 92.94 116 VAL A C 1
ATOM 933 O O . VAL A 1 116 ? -11.442 -0.889 0.531 1.00 92.94 116 VAL A O 1
ATOM 936 N N . LYS A 1 117 ? -13.588 -1.061 1.123 1.00 93.81 117 LYS A N 1
ATOM 937 C CA . LYS A 1 117 ? -14.078 -1.122 -0.262 1.00 93.81 117 LYS A CA 1
ATOM 938 C C . LYS A 1 117 ? -13.866 0.200 -1.004 1.00 93.81 117 LYS A C 1
ATOM 940 O O . LYS A 1 117 ? -13.483 0.178 -2.172 1.00 93.81 117 LYS A O 1
ATOM 945 N N . THR A 1 118 ? -14.110 1.338 -0.354 1.00 94.69 118 THR A N 1
ATOM 946 C CA . THR A 1 118 ? -13.792 2.661 -0.915 1.00 94.69 118 THR A CA 1
ATOM 947 C C . THR A 1 118 ? -12.295 2.796 -1.159 1.00 94.69 118 THR A C 1
ATOM 949 O O . THR A 1 118 ? -11.896 3.229 -2.237 1.00 94.69 118 THR A O 1
ATOM 952 N N . PHE A 1 119 ? -11.471 2.340 -0.215 1.00 93.94 119 PHE A N 1
ATOM 953 C CA . PHE A 1 119 ? -10.023 2.326 -0.374 1.00 93.94 119 PHE A CA 1
ATOM 954 C C . PHE A 1 119 ? -9.590 1.517 -1.596 1.00 93.94 119 PHE A C 1
ATOM 956 O O . PHE A 1 119 ? -8.856 2.045 -2.419 1.00 93.94 119 PHE A O 1
ATOM 963 N N . GLY A 1 120 ? -10.110 0.301 -1.791 1.00 91.75 120 GLY A N 1
ATOM 964 C CA . GLY A 1 120 ? -9.801 -0.506 -2.976 1.00 91.75 120 GLY A CA 1
ATOM 965 C C . GLY A 1 120 ? -10.123 0.196 -4.304 1.00 91.75 120 GLY A C 1
ATOM 966 O O . GLY A 1 120 ? -9.374 0.060 -5.266 1.00 91.75 120 GLY A O 1
ATOM 967 N N . LYS A 1 121 ? -11.188 1.009 -4.354 1.00 92.62 121 LYS A N 1
ATOM 968 C CA . LYS A 1 121 ? -11.523 1.810 -5.545 1.00 92.62 121 LYS A CA 1
ATOM 969 C C . LYS A 1 121 ? -10.534 2.950 -5.780 1.00 92.62 121 LYS A C 1
ATOM 971 O O . LYS A 1 121 ? -10.100 3.146 -6.909 1.00 92.62 121 LYS A O 1
ATOM 976 N N . LEU A 1 122 ? -10.193 3.702 -4.732 1.00 91.94 122 LEU A N 1
ATOM 977 C CA . LEU A 1 122 ? -9.220 4.796 -4.824 1.00 91.94 122 LEU A CA 1
ATOM 978 C C . LEU A 1 122 ? -7.828 4.263 -5.177 1.00 91.94 122 LEU A C 1
ATOM 980 O O . LEU A 1 122 ? -7.138 4.849 -6.004 1.00 91.94 122 LEU A O 1
ATOM 984 N N . LEU A 1 123 ? -7.463 3.114 -4.604 1.00 90.00 123 LEU A N 1
ATOM 985 C CA . LEU A 1 123 ? -6.248 2.372 -4.911 1.00 90.00 123 LEU A CA 1
ATOM 986 C C . LEU A 1 123 ? -6.184 2.035 -6.403 1.00 90.00 123 LEU A C 1
ATOM 988 O O . LEU A 1 123 ? -5.206 2.374 -7.059 1.00 90.00 123 LEU A O 1
ATOM 992 N N . GLN A 1 124 ? -7.239 1.423 -6.947 1.00 88.25 124 GLN A N 1
ATOM 993 C CA . GLN A 1 124 ? -7.311 1.089 -8.368 1.00 88.25 124 GLN A CA 1
ATOM 994 C C . GLN A 1 124 ? -7.174 2.335 -9.250 1.00 88.25 124 GLN A C 1
ATOM 996 O O . GLN A 1 124 ? -6.360 2.341 -10.161 1.00 88.25 124 GLN A O 1
ATOM 1001 N N . GLN A 1 125 ? -7.885 3.421 -8.936 1.00 88.56 125 GLN A N 1
ATOM 1002 C CA . GLN A 1 125 ? -7.776 4.678 -9.687 1.00 88.56 125 GLN A CA 1
ATOM 1003 C C . GLN A 1 125 ? -6.369 5.282 -9.635 1.00 88.56 125 GLN A C 1
ATOM 1005 O O . GLN A 1 125 ? -5.913 5.871 -10.615 1.00 88.56 125 GLN A O 1
ATOM 1010 N N . ALA A 1 126 ? -5.686 5.176 -8.495 1.00 86.81 126 ALA A N 1
ATOM 1011 C CA . ALA A 1 126 ? -4.306 5.613 -8.363 1.00 86.81 126 ALA A CA 1
ATOM 1012 C C . ALA A 1 126 ? -3.378 4.748 -9.220 1.00 86.81 126 ALA A C 1
ATOM 1014 O O . ALA A 1 126 ? -2.554 5.295 -9.947 1.00 86.81 126 ALA A O 1
ATOM 1015 N N . PHE A 1 127 ? -3.546 3.422 -9.196 1.00 80.81 127 PHE A N 1
ATOM 1016 C CA . PHE A 1 127 ? -2.795 2.515 -10.065 1.00 80.81 127 PHE A CA 1
ATOM 1017 C C . PHE A 1 127 ? -3.028 2.807 -11.533 1.00 80.81 127 PHE A C 1
ATOM 1019 O O . PHE A 1 127 ? -2.058 2.989 -12.256 1.00 80.81 127 PHE A O 1
ATOM 1026 N N . ASP A 1 128 ? -4.282 2.939 -11.952 1.00 80.06 128 ASP A N 1
ATOM 1027 C CA . ASP A 1 128 ? -4.618 3.271 -13.329 1.00 80.06 128 ASP A CA 1
ATOM 1028 C C . ASP A 1 128 ? -3.958 4.587 -13.733 1.00 80.06 128 ASP A C 1
ATOM 1030 O O . ASP A 1 128 ? -3.397 4.664 -14.810 1.00 80.06 128 ASP A O 1
ATOM 1034 N N . LYS A 1 129 ? -3.902 5.607 -12.869 1.00 76.06 129 LYS A N 1
ATOM 1035 C CA . LYS A 1 129 ? -3.149 6.833 -13.174 1.00 76.06 129 LYS A CA 1
ATOM 1036 C C . LYS A 1 129 ? -1.647 6.558 -13.288 1.00 76.06 129 LYS A C 1
ATOM 1038 O O . LYS A 1 129 ? -1.066 6.811 -14.336 1.00 76.06 129 LYS A O 1
ATOM 1043 N N . TYR A 1 130 ? -1.007 6.024 -12.250 1.00 70.75 130 TYR A N 1
ATOM 1044 C CA . TYR A 1 130 ? 0.452 5.861 -12.223 1.00 70.75 130 TYR A CA 1
ATOM 1045 C C . TYR A 1 130 ? 0.977 4.861 -13.266 1.00 70.75 130 TYR A C 1
ATOM 1047 O O . TYR A 1 130 ? 2.075 5.046 -13.784 1.00 70.75 130 TYR A O 1
ATOM 1055 N N . TYR A 1 131 ? 0.193 3.839 -13.611 1.00 61.59 131 TYR A N 1
ATOM 1056 C CA . TYR A 1 131 ? 0.568 2.798 -14.567 1.00 61.59 131 TYR A CA 1
ATOM 1057 C C . TYR A 1 131 ? -0.040 2.989 -15.960 1.00 61.59 131 TYR A C 1
ATOM 1059 O O . TYR A 1 131 ? 0.557 2.490 -16.911 1.00 61.59 131 TYR A O 1
ATOM 1067 N N . ALA A 1 132 ? -1.119 3.764 -16.151 1.00 50.03 132 ALA A N 1
ATOM 1068 C CA . ALA A 1 132 ? -1.471 4.240 -17.495 1.00 50.03 132 ALA A CA 1
ATOM 1069 C C . ALA A 1 132 ? -0.406 5.212 -18.011 1.00 50.03 132 ALA A C 1
ATOM 1071 O O . ALA A 1 132 ? -0.025 5.105 -19.169 1.00 50.03 132 ALA A O 1
ATOM 1072 N N . PHE A 1 133 ? 0.177 6.063 -17.155 1.00 40.16 133 PHE A N 1
ATOM 1073 C CA . PHE A 1 133 ? 1.341 6.875 -17.541 1.00 40.16 133 PHE A CA 1
ATOM 1074 C C . PHE A 1 133 ? 2.624 6.048 -17.742 1.00 40.16 133 PHE A C 1
ATOM 1076 O O . PHE A 1 133 ? 3.485 6.454 -18.512 1.00 40.16 133 PHE A O 1
ATOM 1083 N N . GLY A 1 134 ? 2.735 4.865 -17.126 1.00 37.28 134 GLY A N 1
ATOM 1084 C CA . GLY A 1 134 ? 3.792 3.886 -17.426 1.00 37.28 134 GLY A CA 1
ATOM 1085 C C . GLY A 1 134 ? 3.525 3.018 -18.666 1.00 37.28 134 GLY A C 1
ATOM 1086 O O . GLY A 1 134 ? 4.405 2.270 -19.082 1.00 37.28 134 GLY A O 1
ATOM 1087 N N . SER A 1 135 ? 2.323 3.108 -19.246 1.00 32.94 135 SER A N 1
ATOM 1088 C CA . SER A 1 135 ? 1.902 2.370 -20.447 1.00 32.94 135 SER A CA 1
ATOM 1089 C C . SER A 1 135 ? 1.779 3.263 -21.687 1.00 32.94 135 SER A C 1
ATOM 1091 O O . SER A 1 135 ? 1.509 2.750 -22.771 1.00 32.94 135 SER A O 1
ATOM 1093 N N . ILE A 1 136 ? 2.024 4.574 -21.567 1.00 31.11 136 ILE A N 1
ATOM 1094 C CA . ILE A 1 136 ? 2.256 5.451 -22.721 1.00 31.11 136 ILE A CA 1
ATOM 1095 C C . ILE A 1 136 ? 3.730 5.295 -23.107 1.00 31.11 136 ILE A C 1
ATOM 1097 O O . ILE A 1 136 ? 4.590 6.109 -22.782 1.00 31.11 136 ILE A O 1
ATOM 1101 N N . TYR A 1 137 ? 4.034 4.192 -23.787 1.00 39.81 137 TYR A N 1
ATOM 1102 C CA . TYR A 1 137 ? 5.139 4.207 -24.732 1.00 39.81 137 TYR A CA 1
ATOM 1103 C C . TYR A 1 137 ? 4.720 5.121 -25.888 1.00 39.81 137 TYR A C 1
ATOM 1105 O O . TYR A 1 137 ? 3.684 4.884 -26.502 1.00 39.81 137 TYR A O 1
ATOM 1113 N N . SER A 1 138 ? 5.553 6.117 -26.202 1.00 33.06 138 SER A N 1
ATOM 1114 C CA . SER A 1 138 ? 5.522 6.852 -27.473 1.00 33.06 138 SER A CA 1
ATOM 1115 C C . SER A 1 138 ? 4.245 7.670 -27.752 1.00 33.06 138 SER A C 1
ATOM 1117 O O . SER A 1 138 ? 3.517 7.397 -28.703 1.00 33.06 138 SER A O 1
ATOM 1119 N N . GLU A 1 139 ? 4.029 8.758 -27.014 1.00 33.28 139 GLU A N 1
ATOM 1120 C CA . GLU A 1 139 ? 3.398 9.950 -27.606 1.00 33.28 139 GLU A CA 1
ATOM 1121 C C . GLU A 1 139 ? 4.419 11.089 -27.624 1.00 33.28 139 GLU A C 1
ATOM 1123 O O . GLU A 1 139 ? 4.358 12.014 -26.831 1.00 33.28 139 GLU A O 1
ATOM 1128 N N . ASP A 1 140 ? 5.405 10.934 -28.503 1.00 30.17 140 ASP A N 1
ATOM 1129 C CA . ASP A 1 140 ? 6.059 12.014 -29.246 1.00 30.17 140 ASP A CA 1
ATOM 1130 C C . ASP A 1 140 ? 6.539 11.357 -30.556 1.00 30.17 140 ASP A C 1
ATOM 1132 O O . ASP A 1 140 ? 7.679 10.903 -30.679 1.00 30.17 140 ASP A O 1
ATOM 1136 N N . LEU A 1 141 ? 5.578 11.176 -31.474 1.00 33.75 141 LEU A N 1
ATOM 1137 C CA . LEU A 1 141 ? 5.795 10.888 -32.899 1.00 33.75 141 LEU A CA 1
ATOM 1138 C C . LEU A 1 141 ? 6.247 12.165 -33.617 1.00 33.75 141 LEU A C 1
ATOM 1140 O O . LEU A 1 141 ? 5.624 13.221 -33.362 1.00 33.75 141 LEU A O 1
#

Radius of gyration: 18.32 Å; chains: 1; bounding box: 43×26×53 Å

pLDDT: mean 82.69, std 15.24, range [30.17, 96.19]

Sequence (141 aa):
MEQFLRWAFIELGENSKANFGIPEMEVIPIYLEPKWVEKYGEDPSMKVVNGFRTQFNEVTVELLVDDEVIVGYDYVAMAEDGFPEKRGNAFEILGKYLILRKVGDTQATDKTRAAVKTFGKLLQQAFDKYYAFGSIYSEDL

Organism: NCBI:txid91324

Secondary structure (DSSP, 8-state):
-HHHHHHHIIIIIITHHHHHS-SS--EEEEEPPHHHHHHHSSSTTS--EEEEEEEETTEEEEEEE-S-EEEEEEEEEE-TTSSEEEEEEEEEEE-SSEEEEEESSPPPPHHHHHHHHHHHHHHHHHHHHHHHTTT------